Protein AF-A0A2K3KK41-F1 (afdb_monomer_lite)

Sequence (77 aa):
MLTSQHLGLQYEVANHDKWNVNGATGQSLDFKLRQAESNRMNITVNPNGSADFKTITEAISSIPAPNSRRVVVFIAP

Secondary structure (DSSP, 8-state):
---------------S---------TTSHHHHHHHHHHT-EEEEE-TTSSSSBSSHHHHHHTSPSSP-S-EEEEE--

Structure (mmCIF, N/CA/C/O backbone):
data_AF-A0A2K3KK41-F1
#
_entry.id   AF-A0A2K3KK41-F1
#
loop_
_atom_site.group_PDB
_atom_site.id
_atom_site.type_symbol
_atom_site.label_atom_id
_atom_site.label_alt_id
_atom_site.label_comp_id
_atom_site.label_asym_id
_atom_site.label_entity_id
_atom_site.label_seq_id
_atom_site.pdbx_PDB_ins_code
_atom_site.Cartn_x
_atom_site.Cartn_y
_atom_site.Cartn_z
_atom_site.occupancy
_atom_site.B_iso_or_equiv
_atom_site.auth_seq_id
_atom_site.auth_comp_id
_atom_site.auth_asym_id
_atom_site.auth_atom_id
_atom_site.pdbx_PDB_model_num
ATOM 1 N N . MET A 1 1 ? 60.676 -23.885 -34.754 1.00 46.81 1 MET A N 1
ATOM 2 C CA . MET A 1 1 ? 59.286 -24.363 -34.894 1.00 46.81 1 MET A CA 1
ATOM 3 C C . MET A 1 1 ? 58.949 -25.178 -33.669 1.00 46.81 1 MET A C 1
ATOM 5 O O . MET A 1 1 ? 59.576 -26.209 -33.509 1.00 46.81 1 MET A O 1
ATOM 9 N N . LEU A 1 2 ? 58.060 -24.680 -32.807 1.00 30.20 2 LEU A N 1
ATOM 10 C CA . LEU A 1 2 ? 57.331 -25.432 -31.777 1.00 30.20 2 LEU A CA 1
ATOM 11 C C . LEU A 1 2 ? 56.228 -24.497 -31.247 1.00 30.20 2 LEU A C 1
ATOM 13 O O . LEU A 1 2 ? 56.491 -23.564 -30.495 1.00 30.20 2 LEU A O 1
ATOM 17 N N . THR A 1 3 ? 55.006 -24.693 -31.735 1.00 43.00 3 THR A N 1
ATOM 18 C CA . THR A 1 3 ? 53.770 -24.076 -31.237 1.00 43.00 3 THR A CA 1
ATOM 19 C C . THR A 1 3 ? 53.345 -24.782 -29.957 1.00 43.00 3 THR A C 1
ATOM 21 O O . THR A 1 3 ? 53.065 -25.979 -29.994 1.00 43.00 3 THR A O 1
ATOM 24 N N . SER A 1 4 ? 53.276 -24.051 -28.844 1.00 35.34 4 SER A N 1
ATOM 25 C CA . SER A 1 4 ? 52.732 -24.555 -27.581 1.00 35.34 4 SER A CA 1
ATOM 26 C C . SER A 1 4 ? 51.353 -23.938 -27.360 1.00 35.34 4 SER A C 1
ATOM 28 O O . SER A 1 4 ? 51.218 -22.720 -27.254 1.00 35.34 4 SER A O 1
ATOM 30 N N . GLN A 1 5 ? 50.322 -24.780 -27.379 1.00 49.44 5 GLN A N 1
ATOM 31 C CA . GLN A 1 5 ? 48.932 -24.390 -27.159 1.00 49.44 5 GLN A CA 1
ATOM 32 C C . GLN A 1 5 ? 48.706 -24.231 -25.654 1.00 49.44 5 GLN A C 1
ATOM 34 O O . GLN A 1 5 ? 48.880 -25.188 -24.902 1.00 49.44 5 GLN A O 1
ATOM 39 N N . HIS A 1 6 ? 48.323 -23.034 -25.209 1.00 35.88 6 HIS A N 1
ATOM 40 C CA . HIS A 1 6 ? 47.965 -22.781 -23.816 1.00 35.88 6 HIS A CA 1
ATOM 41 C C . HIS A 1 6 ? 46.453 -22.546 -23.706 1.00 35.88 6 HIS A C 1
ATOM 43 O O . HIS A 1 6 ? 45.963 -21.438 -23.905 1.00 35.88 6 HIS A O 1
ATOM 49 N N . LEU A 1 7 ? 45.713 -23.619 -23.420 1.00 44.81 7 LEU A N 1
ATOM 50 C CA . LEU A 1 7 ? 44.312 -23.577 -22.996 1.00 44.81 7 LEU A CA 1
ATOM 51 C C . LEU A 1 7 ? 44.276 -23.355 -21.478 1.00 44.81 7 LEU A C 1
ATOM 53 O O . LEU A 1 7 ? 44.360 -24.303 -20.703 1.00 44.81 7 LEU A O 1
ATOM 57 N N . GLY A 1 8 ? 44.180 -22.091 -21.065 1.00 35.66 8 GLY A N 1
ATOM 58 C CA . GLY A 1 8 ? 43.897 -21.693 -19.687 1.00 35.66 8 GLY A CA 1
ATOM 59 C C . GLY A 1 8 ? 42.457 -21.201 -19.580 1.00 35.66 8 GLY A C 1
ATOM 60 O O . GLY A 1 8 ? 42.127 -20.134 -20.093 1.00 35.66 8 GLY A O 1
ATOM 61 N N . LEU A 1 9 ? 41.591 -21.984 -18.938 1.00 40.66 9 LEU A N 1
ATOM 62 C CA . LEU A 1 9 ? 40.237 -21.569 -18.573 1.00 40.66 9 LEU A CA 1
ATOM 63 C C . LEU A 1 9 ? 40.338 -20.486 -17.490 1.00 40.66 9 LEU A C 1
ATOM 65 O O . LEU A 1 9 ? 40.615 -20.796 -16.333 1.00 40.66 9 LEU A O 1
ATOM 69 N N . GLN A 1 10 ? 40.140 -19.219 -17.854 1.00 30.81 10 GLN A N 1
ATOM 70 C CA . GLN A 1 10 ? 40.049 -18.143 -16.871 1.00 30.81 10 GLN A CA 1
ATOM 71 C C . GLN A 1 10 ? 38.625 -18.100 -16.309 1.00 30.81 10 GLN A C 1
ATOM 73 O O . GLN A 1 10 ? 37.692 -17.666 -16.977 1.00 30.81 10 GLN A O 1
ATOM 78 N N . TYR A 1 11 ? 38.454 -18.584 -15.079 1.00 37.88 11 TYR A N 1
ATOM 79 C CA . TYR A 1 11 ? 37.300 -18.241 -14.256 1.00 37.88 11 TYR A CA 1
ATOM 80 C C . TYR A 1 11 ? 37.504 -16.799 -13.779 1.00 37.88 11 TYR A C 1
ATOM 82 O O . TYR A 1 11 ? 38.383 -16.504 -12.970 1.00 37.88 11 TYR A O 1
ATOM 90 N N . GLU A 1 12 ? 36.746 -15.867 -14.344 1.00 47.62 12 GLU A N 1
ATOM 91 C CA . GLU A 1 12 ? 36.872 -14.454 -14.008 1.00 47.62 12 GLU A CA 1
ATOM 92 C C . GLU A 1 12 ? 36.244 -14.210 -12.628 1.00 47.62 12 GLU A C 1
ATOM 94 O O . GLU A 1 12 ? 35.024 -14.199 -12.458 1.00 47.62 12 GLU A O 1
ATOM 99 N N . VAL A 1 13 ? 37.093 -14.073 -11.606 1.00 47.25 13 VAL A N 1
ATOM 100 C CA . VAL A 1 13 ? 36.680 -13.646 -10.267 1.00 47.25 13 VAL A CA 1
ATOM 101 C C . VAL A 1 13 ? 36.339 -12.160 -10.363 1.00 47.25 13 VAL A C 1
ATOM 103 O O . VAL A 1 13 ? 37.226 -11.307 -10.343 1.00 47.25 13 VAL A O 1
ATOM 106 N N . ALA A 1 14 ? 35.053 -11.847 -10.527 1.00 48.88 14 ALA A N 1
ATOM 107 C CA . ALA A 1 14 ? 34.574 -10.472 -10.563 1.00 48.88 14 ALA A CA 1
ATOM 108 C C . ALA A 1 14 ? 34.824 -9.803 -9.201 1.00 48.88 14 ALA A C 1
ATOM 110 O O . ALA A 1 14 ? 34.097 -10.012 -8.231 1.00 48.88 14 ALA A O 1
ATOM 111 N N . ASN A 1 15 ? 35.899 -9.016 -9.148 1.00 46.97 15 ASN A N 1
ATOM 112 C CA . ASN A 1 15 ? 36.252 -8.138 -8.041 1.00 46.97 15 ASN A CA 1
ATOM 113 C C . ASN A 1 15 ? 35.083 -7.190 -7.735 1.00 46.97 15 ASN A C 1
ATOM 115 O O . ASN A 1 15 ? 34.719 -6.345 -8.552 1.00 46.97 15 ASN A O 1
ATOM 119 N N . HIS A 1 16 ? 34.524 -7.345 -6.540 1.00 46.19 16 HIS A N 1
ATOM 120 C CA . HIS A 1 16 ? 33.328 -6.679 -6.030 1.00 46.19 16 HIS A CA 1
ATOM 121 C C . HIS A 1 16 ? 33.540 -5.198 -5.642 1.00 46.19 16 HIS A C 1
ATOM 123 O O . HIS A 1 16 ? 32.573 -4.504 -5.355 1.00 46.19 16 HIS A O 1
ATOM 129 N N . ASP A 1 17 ? 34.763 -4.657 -5.693 1.00 49.28 17 ASP A N 1
ATOM 130 C CA . ASP A 1 17 ? 35.069 -3.374 -5.038 1.00 49.28 17 ASP A CA 1
ATOM 131 C C . ASP A 1 17 ? 35.777 -2.347 -5.937 1.00 49.28 17 ASP A C 1
ATOM 133 O O . ASP A 1 17 ? 36.904 -1.922 -5.679 1.00 49.28 17 ASP A O 1
ATOM 137 N N . LYS A 1 18 ? 35.094 -1.860 -6.978 1.00 39.62 18 LYS A N 1
ATOM 138 C CA . LYS A 1 18 ? 35.429 -0.552 -7.569 1.00 39.62 18 LYS A CA 1
ATOM 139 C C . LYS A 1 18 ? 34.199 0.343 -7.620 1.00 39.62 18 LYS A C 1
ATOM 141 O O . LYS A 1 18 ? 33.538 0.474 -8.646 1.00 39.62 18 LYS A O 1
ATOM 146 N N . TRP A 1 19 ? 33.924 0.989 -6.489 1.00 45.72 19 TRP A N 1
ATOM 147 C CA . TRP A 1 19 ? 33.028 2.140 -6.400 1.00 45.72 19 TRP A CA 1
ATOM 148 C C . TRP A 1 19 ? 33.561 3.279 -7.279 1.00 45.72 19 TRP A C 1
ATOM 150 O O . TRP A 1 19 ? 34.385 4.088 -6.856 1.00 45.72 19 TRP A O 1
ATOM 160 N N . ASN A 1 20 ? 33.100 3.330 -8.530 1.00 49.72 20 ASN A N 1
ATOM 161 C CA . ASN A 1 20 ? 33.353 4.443 -9.432 1.00 49.72 20 ASN A CA 1
ATOM 162 C C . ASN A 1 20 ? 32.436 5.613 -9.052 1.00 49.72 20 ASN A C 1
ATOM 164 O O . ASN A 1 20 ? 31.292 5.709 -9.494 1.00 49.72 20 ASN A O 1
ATOM 168 N N . VAL A 1 21 ? 32.956 6.502 -8.211 1.00 54.47 21 VAL A N 1
ATOM 169 C CA . VAL A 1 21 ? 32.350 7.783 -7.832 1.00 54.47 21 VAL A CA 1
ATOM 170 C C . VAL A 1 21 ? 32.462 8.802 -8.974 1.00 54.47 21 VAL A C 1
ATOM 172 O O . VAL A 1 21 ? 33.125 9.817 -8.845 1.00 54.47 21 VAL A O 1
ATOM 175 N N . ASN A 1 22 ? 31.833 8.528 -10.119 1.00 47.91 22 ASN A N 1
ATOM 176 C CA . ASN A 1 22 ? 31.603 9.515 -11.180 1.00 47.91 22 ASN A CA 1
ATOM 177 C C . ASN A 1 22 ? 30.237 9.231 -11.823 1.00 47.91 22 ASN A C 1
ATOM 179 O O . ASN A 1 22 ? 30.090 8.321 -12.639 1.00 47.91 22 ASN A O 1
ATOM 183 N N . GLY A 1 23 ? 29.219 9.968 -11.372 1.00 51.41 23 GLY A N 1
ATOM 184 C CA . GLY A 1 23 ? 27.822 9.807 -11.765 1.00 51.41 23 GLY A CA 1
ATOM 185 C C . GLY A 1 23 ? 27.581 10.039 -13.255 1.00 51.41 23 GLY A C 1
ATOM 186 O O . GLY A 1 23 ? 27.880 11.119 -13.744 1.00 51.41 23 GLY A O 1
ATOM 187 N N . ALA A 1 24 ? 27.042 9.022 -13.942 1.00 47.91 24 ALA A N 1
ATOM 188 C CA . ALA A 1 24 ? 26.239 9.101 -15.179 1.00 47.91 24 ALA A CA 1
ATOM 189 C C . ALA A 1 24 ? 26.057 7.728 -15.879 1.00 47.91 24 ALA A C 1
ATOM 191 O O . ALA A 1 24 ? 25.992 7.662 -17.102 1.00 47.91 24 ALA A O 1
ATOM 192 N N . THR A 1 25 ? 25.909 6.613 -15.156 1.00 46.69 25 THR A N 1
ATOM 193 C CA . THR A 1 25 ? 25.315 5.380 -15.728 1.00 46.69 25 THR A CA 1
ATOM 194 C C . THR A 1 25 ? 23.894 5.161 -15.193 1.00 46.69 25 THR A C 1
ATOM 196 O O . THR A 1 25 ? 23.473 4.055 -14.869 1.00 46.69 25 THR A O 1
ATOM 199 N N . GLY A 1 26 ? 23.123 6.253 -15.135 1.00 48.75 26 GLY A N 1
ATOM 200 C CA . GLY A 1 26 ? 21.699 6.319 -14.773 1.00 48.75 26 GLY A CA 1
ATOM 201 C C . GLY A 1 26 ? 20.745 5.821 -15.865 1.00 48.75 26 GLY A C 1
ATOM 202 O O . GLY A 1 26 ? 19.726 6.447 -16.143 1.00 48.75 26 GLY A O 1
ATOM 203 N N . GLN A 1 27 ? 21.066 4.718 -16.548 1.00 52.97 27 GLN A N 1
ATOM 204 C CA . GLN A 1 27 ? 20.201 4.199 -17.620 1.00 52.97 27 GLN A CA 1
ATOM 205 C C . GLN A 1 27 ? 19.383 2.973 -17.204 1.00 52.97 27 GLN A C 1
ATOM 207 O O . GLN A 1 27 ? 18.200 2.916 -17.535 1.00 52.97 27 GLN A O 1
ATOM 212 N N . SER A 1 28 ? 19.941 2.028 -16.438 1.00 51.84 28 SER A N 1
ATOM 213 C CA . SER A 1 28 ? 19.225 0.788 -16.082 1.00 51.84 28 SER A CA 1
ATOM 214 C C . SER A 1 28 ? 18.620 0.798 -14.672 1.00 51.84 28 SER A C 1
ATOM 216 O O . SER A 1 28 ? 17.460 0.410 -14.515 1.00 51.84 28 SER A O 1
ATOM 218 N N . LEU A 1 29 ? 19.346 1.288 -13.656 1.00 54.66 29 LEU A N 1
ATOM 219 C CA . LEU A 1 29 ? 18.834 1.391 -12.280 1.00 54.66 29 LEU A CA 1
ATOM 220 C C . LEU A 1 29 ? 17.772 2.504 -12.156 1.00 54.66 29 LEU A C 1
ATOM 222 O O . LEU A 1 29 ? 16.742 2.310 -11.513 1.00 54.66 29 LEU A O 1
ATOM 226 N N . ASP A 1 30 ? 17.954 3.611 -12.883 1.00 69.81 30 ASP A N 1
ATOM 227 C CA . ASP A 1 30 ? 17.008 4.735 -12.933 1.00 69.81 30 ASP A CA 1
ATOM 228 C C . ASP A 1 30 ? 15.732 4.446 -13.730 1.00 69.81 30 ASP A C 1
ATOM 230 O O . ASP A 1 30 ? 14.717 5.098 -13.512 1.00 69.81 30 ASP A O 1
ATOM 234 N N . PHE A 1 31 ? 15.725 3.509 -14.684 1.00 77.00 31 PHE A N 1
ATOM 235 C CA . PHE A 1 31 ? 14.505 3.242 -15.460 1.00 77.00 31 PHE A CA 1
ATOM 236 C C . PHE A 1 31 ? 13.420 2.586 -14.602 1.00 77.00 31 PHE A C 1
ATOM 238 O O . PHE A 1 31 ? 12.270 3.018 -14.634 1.00 77.00 31 PHE A O 1
ATOM 245 N N . LYS A 1 3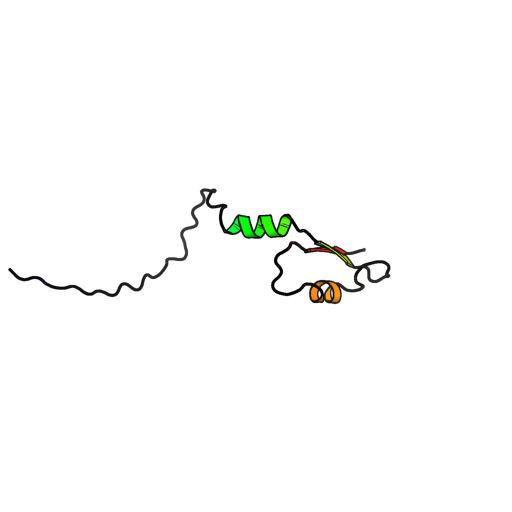2 ? 13.794 1.590 -13.788 1.00 79.81 32 LYS A N 1
ATOM 246 C CA . LYS A 1 32 ? 12.864 0.931 -12.858 1.00 79.81 32 LYS A CA 1
ATOM 247 C C . LYS A 1 32 ? 12.326 1.915 -11.822 1.00 79.81 32 LYS A C 1
ATOM 249 O O . LYS A 1 32 ? 11.131 1.906 -11.547 1.00 79.81 32 LYS A O 1
ATOM 254 N N . LEU A 1 33 ? 13.189 2.792 -11.305 1.00 81.50 33 LEU A N 1
ATOM 255 C CA . LEU A 1 33 ? 12.787 3.846 -10.375 1.00 81.50 33 LEU A CA 1
ATOM 256 C C . LEU A 1 33 ? 11.843 4.850 -11.045 1.00 81.50 33 LEU A C 1
ATOM 258 O O . LEU A 1 33 ? 10.736 5.048 -10.560 1.00 81.50 33 LEU A O 1
ATOM 262 N N . ARG A 1 34 ? 12.201 5.407 -12.208 1.00 83.50 34 ARG A N 1
ATOM 263 C CA . ARG A 1 34 ? 11.330 6.331 -12.958 1.00 83.50 34 ARG A CA 1
ATOM 264 C C . ARG A 1 34 ? 9.976 5.714 -13.294 1.00 83.50 34 ARG A C 1
ATOM 266 O O . ARG A 1 34 ? 8.954 6.383 -13.167 1.00 83.50 34 ARG A O 1
ATOM 273 N N . GLN A 1 35 ? 9.955 4.446 -13.695 1.00 85.31 35 GLN A N 1
ATOM 274 C CA . GLN A 1 35 ? 8.712 3.736 -13.972 1.00 85.31 35 GLN A CA 1
ATOM 275 C C . GLN A 1 35 ? 7.868 3.581 -12.702 1.00 85.31 35 GLN A C 1
ATOM 277 O O . GLN A 1 35 ? 6.673 3.880 -12.733 1.00 85.31 35 GLN A O 1
ATOM 282 N N . ALA A 1 36 ? 8.487 3.210 -11.580 1.00 86.94 36 ALA A N 1
ATOM 283 C CA . ALA A 1 36 ? 7.787 3.084 -10.310 1.00 86.94 36 ALA A CA 1
ATOM 284 C C . ALA A 1 36 ? 7.212 4.419 -9.807 1.00 86.94 36 ALA A C 1
ATOM 286 O O . ALA A 1 36 ? 6.103 4.439 -9.271 1.00 86.94 36 ALA A O 1
ATOM 287 N N . GLU A 1 37 ? 7.934 5.523 -10.011 1.00 87.38 37 GLU A N 1
ATOM 288 C CA . GLU A 1 37 ? 7.497 6.875 -9.643 1.00 87.38 37 GLU A CA 1
ATOM 289 C C . GLU A 1 37 ? 6.394 7.410 -10.572 1.00 87.38 37 GLU A C 1
ATOM 291 O O . GLU A 1 37 ? 5.477 8.092 -10.114 1.00 87.38 37 GLU A O 1
ATOM 296 N N . SER A 1 38 ? 6.426 7.064 -11.867 1.00 87.56 38 SER A N 1
ATOM 297 C CA . SER A 1 38 ? 5.419 7.512 -12.845 1.00 87.56 38 SER A CA 1
ATOM 298 C C . SER A 1 38 ? 4.005 6.991 -12.562 1.00 87.56 38 SER A C 1
ATOM 300 O O . SER A 1 38 ? 3.029 7.614 -12.972 1.00 87.56 38 SER A O 1
ATOM 302 N N . ASN A 1 39 ? 3.891 5.873 -11.839 1.00 87.06 39 ASN A N 1
ATOM 303 C CA . ASN A 1 39 ? 2.622 5.231 -11.502 1.00 87.06 39 ASN A CA 1
ATOM 304 C C . ASN A 1 39 ? 2.465 5.049 -9.987 1.00 87.06 39 ASN A C 1
ATOM 306 O O . ASN A 1 39 ? 2.176 3.954 -9.497 1.00 87.06 39 ASN A O 1
ATOM 310 N N . ARG A 1 40 ? 2.714 6.119 -9.225 1.00 92.44 40 ARG A N 1
ATOM 311 C CA . ARG A 1 40 ? 2.609 6.082 -7.764 1.00 92.44 40 ARG A CA 1
ATOM 312 C C . ARG A 1 40 ? 1.191 5.713 -7.313 1.00 92.44 40 ARG A C 1
ATOM 314 O O . ARG A 1 40 ? 0.203 6.212 -7.848 1.00 92.44 40 ARG A O 1
ATOM 321 N N . MET A 1 41 ? 1.105 4.931 -6.246 1.00 95.75 41 MET A N 1
ATOM 322 C CA . MET A 1 41 ? -0.136 4.614 -5.548 1.00 95.75 41 MET A CA 1
ATOM 323 C C . MET A 1 41 ? -0.085 5.170 -4.129 1.00 95.75 41 MET A C 1
ATOM 325 O O . MET A 1 41 ? 0.928 5.039 -3.445 1.00 95.75 41 MET A O 1
ATOM 329 N N . ASN A 1 42 ? -1.185 5.765 -3.681 1.00 97.38 42 ASN A N 1
ATOM 330 C CA . ASN A 1 42 ? -1.356 6.178 -2.294 1.00 97.38 42 ASN A CA 1
ATOM 331 C C . ASN A 1 42 ? -2.381 5.266 -1.637 1.00 97.38 42 ASN A C 1
ATOM 333 O O . ASN A 1 42 ? -3.428 5.023 -2.234 1.00 97.38 42 ASN A O 1
ATOM 337 N N . ILE A 1 43 ? -2.092 4.823 -0.421 1.00 97.62 43 ILE A N 1
ATOM 338 C CA . ILE A 1 43 ? -3.047 4.120 0.434 1.00 97.62 43 ILE A CA 1
ATOM 339 C C . ILE A 1 43 ? -3.028 4.737 1.828 1.00 97.62 43 ILE A C 1
ATOM 341 O O . ILE A 1 43 ? -2.006 5.262 2.272 1.00 97.62 43 ILE A O 1
ATOM 345 N N . THR A 1 44 ? -4.161 4.694 2.509 1.00 98.31 44 THR A N 1
ATOM 346 C CA . THR A 1 44 ? -4.364 5.294 3.826 1.00 98.31 44 THR A CA 1
ATOM 347 C C . THR A 1 44 ? -4.620 4.221 4.879 1.00 98.31 44 THR A C 1
ATOM 349 O O . THR A 1 44 ? -5.298 3.226 4.628 1.00 98.31 44 THR A O 1
ATOM 352 N N . VAL A 1 45 ? -4.073 4.425 6.076 1.00 98.31 45 VAL A N 1
ATOM 353 C CA . VAL A 1 45 ? -4.271 3.559 7.241 1.00 98.31 45 VAL A CA 1
ATOM 354 C C . VAL A 1 45 ? -4.805 4.401 8.388 1.00 98.31 45 VAL A C 1
ATOM 356 O O . VAL A 1 45 ? -4.172 5.383 8.779 1.00 98.31 45 VAL A O 1
ATOM 359 N N . ASN A 1 46 ? -5.951 4.010 8.944 1.00 97.81 46 ASN A N 1
ATOM 360 C CA . AS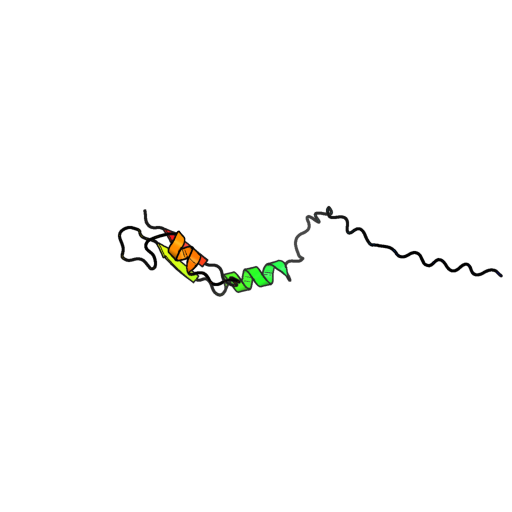N A 1 46 ? -6.512 4.633 10.139 1.00 97.81 46 ASN A CA 1
ATOM 361 C C . ASN A 1 46 ? -7.163 3.572 11.044 1.00 97.81 46 ASN A C 1
ATOM 363 O O . ASN A 1 46 ? -8.173 2.980 10.646 1.00 97.81 46 ASN A O 1
ATOM 367 N N . PRO A 1 47 ? -6.652 3.355 12.272 1.00 95.31 47 PRO A N 1
ATOM 368 C CA . PRO A 1 47 ? -7.232 2.382 13.199 1.00 95.31 47 PRO A CA 1
ATOM 369 C C . PRO A 1 47 ? -8.656 2.756 13.643 1.00 95.31 47 PRO A C 1
ATOM 371 O O . PRO A 1 47 ? -9.454 1.874 13.958 1.00 95.31 47 PRO A O 1
ATOM 374 N N . ASN A 1 48 ? -9.003 4.046 13.606 1.00 93.38 48 ASN A N 1
ATOM 375 C CA . ASN A 1 48 ? -10.308 4.577 14.003 1.00 93.38 48 ASN A CA 1
ATOM 376 C C . ASN A 1 48 ? -11.343 4.561 12.858 1.00 93.38 48 ASN A C 1
ATOM 378 O O . ASN A 1 48 ? -12.488 4.965 13.058 1.00 93.38 48 ASN A O 1
ATOM 382 N N . GLY A 1 49 ? -10.968 4.070 11.670 1.00 82.25 49 GLY A N 1
ATOM 383 C CA . GLY A 1 49 ? -11.840 3.966 10.497 1.00 82.25 49 GLY A CA 1
ATOM 384 C C . GLY A 1 49 ? -11.711 5.126 9.502 1.00 82.25 49 GLY A C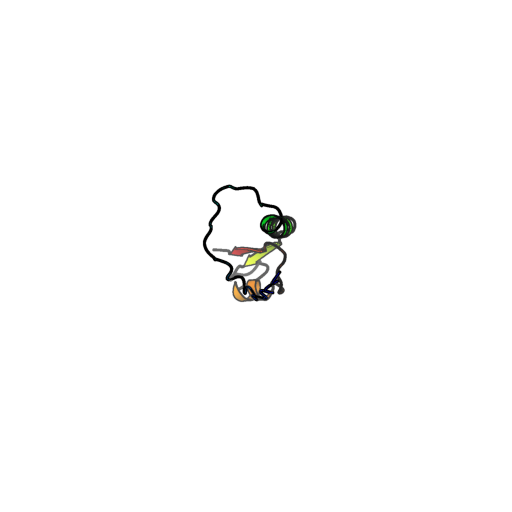 1
ATOM 385 O O . GLY A 1 49 ? -10.892 6.025 9.666 1.00 82.25 49 GLY A O 1
ATOM 386 N N . SER A 1 50 ? -12.514 5.078 8.434 1.00 86.88 50 SER A N 1
ATOM 387 C CA . SER A 1 50 ? -12.547 6.063 7.329 1.00 86.88 50 SER A CA 1
ATOM 388 C C . SER A 1 50 ? -11.333 6.086 6.382 1.00 86.88 50 SER A C 1
ATOM 390 O O . SER A 1 50 ? -11.231 6.999 5.567 1.00 86.88 50 SER A O 1
ATOM 392 N N . ALA A 1 51 ? -10.440 5.096 6.456 1.00 96.00 51 ALA A N 1
ATOM 393 C CA . ALA A 1 51 ? -9.296 4.918 5.552 1.00 96.00 51 ALA A CA 1
ATOM 394 C C . ALA A 1 51 ? -9.423 3.633 4.712 1.00 96.00 51 ALA A C 1
ATOM 396 O O . ALA A 1 51 ? -10.317 2.822 4.957 1.00 96.00 51 ALA A O 1
ATOM 397 N N . ASP A 1 52 ? -8.505 3.439 3.759 1.00 97.88 52 ASP A N 1
ATOM 398 C CA . ASP A 1 52 ? -8.448 2.240 2.907 1.00 97.88 52 ASP A CA 1
ATOM 399 C C . ASP A 1 52 ? -8.219 0.963 3.734 1.00 97.88 52 ASP A C 1
ATOM 401 O O . ASP A 1 52 ? -8.802 -0.083 3.450 1.00 97.88 52 ASP A O 1
ATOM 405 N N . PHE A 1 53 ? -7.396 1.057 4.784 1.00 98.25 53 PHE A N 1
ATOM 406 C CA . PHE A 1 53 ? -7.081 -0.047 5.692 1.00 98.25 53 PHE A CA 1
ATOM 407 C C . PHE A 1 53 ? -7.142 0.393 7.159 1.00 98.25 53 PHE A C 1
ATOM 409 O O . PHE A 1 53 ? -6.914 1.560 7.491 1.00 98.25 53 PHE A O 1
ATOM 416 N N . LYS A 1 54 ? -7.409 -0.554 8.066 1.00 97.12 54 LYS A N 1
ATOM 417 C CA . LYS A 1 54 ? -7.366 -0.299 9.517 1.00 97.12 54 LYS A CA 1
ATOM 418 C C . LYS A 1 54 ? -5.978 -0.526 10.095 1.00 97.12 54 LYS A C 1
ATOM 420 O O . LYS A 1 54 ? -5.596 0.136 11.056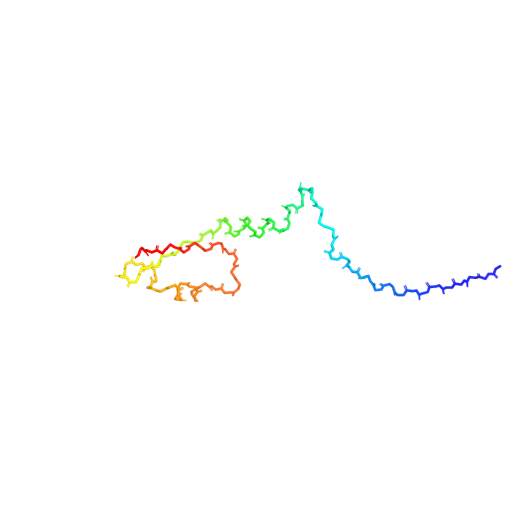 1.00 97.12 54 LYS A O 1
ATOM 425 N N . THR A 1 55 ? -5.224 -1.455 9.514 1.00 97.81 55 THR A N 1
ATOM 426 C CA . THR A 1 55 ? -3.889 -1.826 9.983 1.00 97.81 55 THR A CA 1
ATOM 427 C C . THR A 1 55 ? -2.834 -1.676 8.892 1.00 97.81 55 THR A C 1
ATOM 429 O O . THR A 1 55 ? -3.104 -1.790 7.696 1.00 97.81 55 THR A O 1
ATOM 432 N N . ILE A 1 56 ? -1.586 -1.477 9.322 1.00 97.19 56 ILE A N 1
ATOM 433 C CA . ILE A 1 56 ? -0.426 -1.466 8.422 1.00 97.19 56 ILE A CA 1
ATOM 434 C C . ILE A 1 56 ? -0.244 -2.848 7.777 1.00 97.19 56 ILE A C 1
ATOM 436 O O . ILE A 1 56 ? 0.097 -2.941 6.602 1.00 97.19 56 ILE A O 1
ATOM 440 N N . THR A 1 57 ? -0.513 -3.928 8.514 1.00 98.19 57 THR A N 1
ATOM 441 C CA . THR A 1 57 ? -0.389 -5.301 8.007 1.00 98.19 57 THR A CA 1
ATOM 442 C C . THR A 1 57 ? -1.327 -5.569 6.837 1.00 98.19 57 THR A C 1
ATOM 444 O O . THR A 1 57 ? -0.893 -6.138 5.836 1.00 98.19 57 THR A O 1
ATOM 447 N N . GLU A 1 58 ? -2.585 -5.133 6.920 1.00 98.06 58 GLU A N 1
ATOM 448 C CA . GLU A 1 58 ? -3.538 -5.239 5.807 1.00 98.06 58 GLU A CA 1
ATOM 449 C C . GLU A 1 58 ? -3.062 -4.430 4.597 1.00 98.06 58 GLU A C 1
ATOM 451 O O . GLU A 1 58 ? -3.034 -4.950 3.482 1.00 98.06 58 GLU A O 1
ATOM 456 N N . ALA A 1 59 ? -2.606 -3.195 4.828 1.00 97.88 59 ALA A N 1
ATOM 457 C CA . ALA A 1 59 ? -2.088 -2.332 3.774 1.00 97.88 59 ALA A CA 1
ATOM 458 C C . ALA A 1 59 ? -0.899 -2.971 3.036 1.00 97.88 59 ALA A C 1
ATOM 460 O O . ALA A 1 59 ? -0.901 -3.027 1.809 1.00 97.88 59 ALA A O 1
ATOM 461 N N . ILE A 1 60 ? 0.083 -3.519 3.758 1.00 97.06 60 ILE A N 1
ATOM 462 C CA . ILE A 1 60 ? 1.244 -4.197 3.158 1.00 97.06 60 ILE A CA 1
ATOM 463 C C . ILE A 1 60 ? 0.835 -5.489 2.446 1.00 97.06 60 ILE A C 1
ATOM 465 O O . ILE A 1 60 ? 1.302 -5.744 1.338 1.00 97.06 60 ILE A O 1
ATOM 469 N N . SER A 1 61 ? -0.069 -6.275 3.036 1.00 97.56 61 SER A N 1
ATOM 470 C CA . SER A 1 61 ? -0.549 -7.531 2.438 1.00 97.56 61 SER A CA 1
ATOM 471 C C . SER A 1 61 ? -1.340 -7.304 1.147 1.00 97.56 61 SER A C 1
ATOM 473 O O . SER A 1 61 ? -1.427 -8.202 0.314 1.00 97.56 61 SER A O 1
ATOM 475 N N . SER A 1 62 ? -1.906 -6.106 0.963 1.00 96.88 62 SER A N 1
ATOM 476 C CA . SER A 1 62 ? -2.626 -5.734 -0.258 1.00 96.88 62 SER A CA 1
ATOM 477 C C . SER A 1 62 ? -1.714 -5.459 -1.461 1.00 96.88 62 SER A C 1
ATOM 479 O O . SER A 1 62 ? -2.192 -5.428 -2.596 1.00 96.88 62 SER A O 1
ATOM 481 N N . ILE A 1 63 ? -0.409 -5.253 -1.241 1.00 96.12 63 ILE A N 1
ATOM 482 C CA . ILE A 1 63 ? 0.536 -4.907 -2.305 1.00 96.12 63 ILE A CA 1
ATOM 483 C C . ILE A 1 63 ? 0.960 -6.193 -3.032 1.00 96.12 63 ILE A C 1
ATOM 485 O O . ILE A 1 63 ? 1.623 -7.043 -2.433 1.00 96.12 63 ILE A O 1
ATOM 489 N N . PRO A 1 64 ? 0.632 -6.355 -4.328 1.00 93.12 64 PRO A N 1
ATOM 490 C CA . PRO A 1 64 ? 0.982 -7.564 -5.060 1.00 93.12 64 PRO A CA 1
ATOM 491 C C . PRO A 1 64 ? 2.494 -7.658 -5.297 1.00 93.12 64 PRO A C 1
ATOM 493 O O . PRO A 1 64 ? 3.152 -6.671 -5.637 1.00 93.12 64 PRO A O 1
ATOM 496 N N . ALA A 1 65 ? 3.035 -8.871 -5.181 1.00 91.19 65 ALA A N 1
ATOM 497 C CA . ALA A 1 65 ? 4.395 -9.187 -5.603 1.00 91.19 65 ALA A CA 1
ATOM 498 C C . ALA A 1 65 ? 4.409 -9.693 -7.067 1.00 91.19 65 ALA A C 1
ATOM 500 O O . ALA A 1 65 ? 3.567 -10.521 -7.417 1.00 91.19 65 ALA A O 1
ATOM 501 N N . PRO A 1 66 ? 5.362 -9.260 -7.918 1.00 89.69 66 PRO A N 1
ATOM 502 C CA . PRO A 1 66 ? 6.364 -8.231 -7.654 1.00 89.69 66 PRO A CA 1
ATOM 503 C C . PRO A 1 66 ? 5.758 -6.822 -7.726 1.00 89.69 66 PRO A C 1
ATOM 505 O O . PRO A 1 66 ? 4.973 -6.510 -8.621 1.00 89.69 66 PRO A O 1
ATOM 508 N N . ASN A 1 67 ? 6.177 -5.941 -6.819 1.00 88.62 67 ASN A N 1
ATOM 509 C CA . ASN A 1 67 ? 5.738 -4.554 -6.849 1.00 88.62 67 ASN A CA 1
ATOM 510 C C . ASN A 1 67 ? 6.583 -3.742 -7.847 1.00 88.62 67 ASN A C 1
ATOM 512 O O . ASN A 1 67 ? 7.789 -3.581 -7.664 1.00 88.62 67 ASN A O 1
ATOM 516 N N . SER A 1 68 ? 5.945 -3.217 -8.892 1.00 89.38 68 SER A N 1
ATOM 517 C CA . SER A 1 68 ? 6.575 -2.390 -9.931 1.00 89.38 68 SER A CA 1
ATOM 518 C C . SER A 1 68 ? 6.295 -0.891 -9.784 1.00 89.38 68 SER A C 1
ATOM 520 O O . SER A 1 68 ? 6.689 -0.112 -10.652 1.00 89.38 68 SER A O 1
ATOM 522 N N . ARG A 1 69 ? 5.614 -0.474 -8.708 1.00 93.69 69 ARG A N 1
ATOM 523 C CA . ARG A 1 69 ? 5.205 0.916 -8.468 1.00 93.69 69 ARG A CA 1
ATOM 524 C C . ARG A 1 69 ? 5.589 1.412 -7.079 1.00 93.69 69 ARG A C 1
ATOM 526 O O . ARG A 1 69 ? 5.682 0.631 -6.137 1.00 93.69 69 ARG A O 1
ATOM 533 N N . ARG A 1 70 ? 5.765 2.722 -6.906 1.00 94.81 70 ARG A N 1
ATOM 534 C CA . ARG A 1 70 ? 5.900 3.295 -5.562 1.00 94.81 70 ARG A CA 1
ATOM 535 C C . ARG A 1 70 ? 4.544 3.280 -4.867 1.00 94.81 70 ARG A C 1
ATOM 537 O O . ARG A 1 70 ? 3.586 3.850 -5.381 1.00 94.81 70 ARG A O 1
ATOM 544 N N . VAL A 1 71 ? 4.481 2.672 -3.687 1.00 97.25 71 VAL A N 1
ATOM 545 C CA . VAL A 1 71 ? 3.305 2.728 -2.814 1.00 97.25 71 VAL A 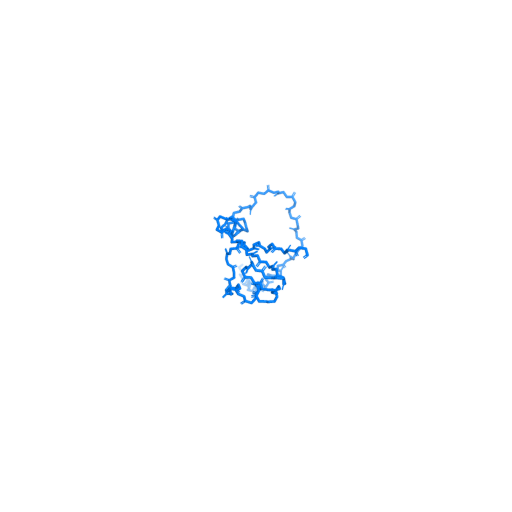CA 1
ATOM 546 C C . VAL A 1 71 ? 3.641 3.612 -1.618 1.00 97.25 71 VAL A C 1
ATOM 548 O O . VAL A 1 71 ? 4.601 3.346 -0.899 1.00 97.25 71 VAL A O 1
ATOM 551 N N . VAL A 1 72 ? 2.882 4.690 -1.431 1.00 97.38 72 VAL A N 1
ATOM 552 C CA . VAL A 1 72 ? 2.999 5.598 -0.286 1.00 97.38 72 VAL A CA 1
ATOM 553 C C . VAL A 1 72 ? 1.857 5.302 0.678 1.00 97.38 72 VAL A C 1
ATOM 555 O O . VAL A 1 72 ? 0.689 5.436 0.315 1.00 97.38 72 VAL A O 1
ATOM 558 N N . VAL A 1 73 ? 2.205 4.904 1.900 1.00 97.69 73 VAL A N 1
ATOM 559 C CA . VAL A 1 73 ? 1.247 4.611 2.969 1.00 97.69 73 VAL A CA 1
ATOM 560 C C . VAL A 1 73 ? 1.134 5.832 3.879 1.00 97.69 73 VAL A C 1
ATOM 562 O O . VAL A 1 73 ? 2.102 6.199 4.543 1.00 97.69 73 VAL A O 1
ATOM 565 N N . PHE A 1 74 ? -0.034 6.468 3.907 1.00 97.81 74 PHE A N 1
ATOM 566 C CA . PHE A 1 74 ? -0.349 7.550 4.838 1.00 97.81 74 PHE A CA 1
ATOM 567 C C . PHE A 1 74 ? -0.970 6.954 6.095 1.00 97.81 74 PHE A C 1
ATOM 569 O O . PHE A 1 74 ? -2.017 6.317 6.022 1.00 97.81 74 PHE A O 1
ATOM 576 N N . ILE A 1 75 ? -0.328 7.157 7.240 1.00 96.88 75 ILE A N 1
ATOM 577 C CA . ILE A 1 75 ? -0.776 6.616 8.524 1.00 96.88 75 ILE A CA 1
ATOM 578 C C . ILE A 1 75 ? -1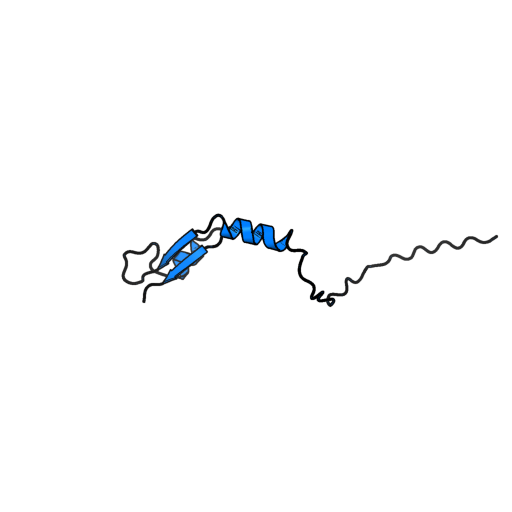.360 7.773 9.335 1.00 96.88 75 ILE A C 1
ATOM 580 O O . ILE A 1 75 ? -0.687 8.786 9.534 1.00 96.88 75 ILE A O 1
ATOM 584 N N . ALA A 1 76 ? -2.624 7.642 9.738 1.00 94.44 76 ALA A N 1
ATOM 585 C CA . ALA A 1 76 ? -3.281 8.597 10.623 1.00 94.44 76 ALA A CA 1
ATOM 586 C C . ALA A 1 76 ? -2.630 8.591 12.026 1.00 94.44 76 ALA A C 1
ATOM 588 O O . ALA A 1 76 ? -2.048 7.568 12.394 1.00 94.44 76 ALA A O 1
ATOM 589 N N . PRO A 1 77 ? -2.713 9.704 12.785 1.00 90.75 77 PRO A N 1
ATOM 590 C CA . PRO A 1 77 ? -2.182 9.787 14.147 1.00 90.75 77 PRO A CA 1
ATOM 591 C C . PRO A 1 77 ? -2.687 8.692 15.091 1.00 90.75 77 PRO A C 1
ATOM 593 O O . PRO A 1 77 ? -3.866 8.283 14.954 1.00 90.75 77 PRO A O 1
#

pLDDT: mean 74.65, std 23.88, range [30.2, 98.31]

InterPro domains:
  IPR011050 Pectin lyase fold/virulence factor [SSF51126] (41-77)
  IPR012334 Pectin lyase fold [G3DSA:2.160.20.10] (3-77)

Foldseek 3Di:
DDDDDDDDDDPDPPDPDDPPPDDDPCPPVVVLVVQQAVDEAEFEEDCVDPGPYPDPVVVVVPQDPPHSHHYHYHYDD

Organism: Trifolium pratense (NCBI:txid57577)

Radius of gyration: 24.65 Å; chains: 1; bounding box: 72×35×49 Å